Protein AF-A0A3M1LJX3-F1 (afdb_monomer_lite)

Radius of gyration: 15.42 Å; chains: 1; bounding box: 32×39×36 Å

pLDDT: mean 94.3, std 4.15, range [72.31, 98.25]

Sequence (138 aa):
LLEYMAIAAGFRGRGIGSALLRHILDTLRLTEHISGLILEVEPKEQGTQEEKALRKRRIQFYRKNGAHLVECAPRYRMPNLAGYGDVEMRLMWLPLREKDITLSGRKLRDCIIKIYRYCYSRSSDDPLLQTVLKDLAC

Structure (mmCIF, N/CA/C/O backbone):
data_AF-A0A3M1LJX3-F1
#
_entry.id   AF-A0A3M1LJX3-F1
#
loop_
_atom_site.group_PDB
_atom_site.id
_atom_site.type_symbol
_atom_site.label_atom_id
_atom_site.label_alt_id
_atom_site.label_comp_id
_atom_site.label_asym_id
_atom_site.label_entity_id
_atom_site.label_seq_id
_atom_site.pdbx_PDB_ins_code
_atom_site.Cartn_x
_atom_site.Cartn_y
_atom_site.Cartn_z
_atom_site.occupancy
_atom_site.B_iso_or_equiv
_atom_site.auth_seq_id
_atom_site.auth_comp_id
_atom_site.auth_asym_id
_atom_site.auth_atom_id
_atom_site.pdbx_PDB_model_num
ATOM 1 N N . LEU A 1 1 ? -6.372 -4.408 -4.668 1.00 93.19 1 LEU A N 1
ATOM 2 C CA . LEU A 1 1 ? -5.972 -3.078 -4.162 1.00 93.19 1 LEU A CA 1
ATOM 3 C C . LEU A 1 1 ? -7.223 -2.416 -3.604 1.00 93.19 1 LEU A C 1
ATOM 5 O O . LEU A 1 1 ? -8.268 -2.573 -4.222 1.00 93.19 1 LEU A O 1
ATOM 9 N N . LEU A 1 2 ? -7.155 -1.750 -2.450 1.00 94.62 2 LEU A N 1
ATOM 10 C CA . LEU A 1 2 ? -8.198 -0.794 -2.061 1.00 94.62 2 LEU A CA 1
ATOM 11 C C . LEU A 1 2 ? -7.759 0.580 -2.577 1.00 94.62 2 LEU A C 1
ATOM 13 O O . LEU A 1 2 ? -6.876 1.192 -1.983 1.00 94.62 2 LEU A O 1
ATOM 17 N N . GLU A 1 3 ? -8.331 1.013 -3.702 1.00 89.31 3 GLU A N 1
ATOM 18 C CA . GLU A 1 3 ? -7.886 2.217 -4.423 1.00 89.31 3 GLU A CA 1
ATOM 19 C C . GLU A 1 3 ? -8.220 3.507 -3.675 1.00 89.31 3 GLU A C 1
ATOM 21 O O . GLU A 1 3 ? -7.360 4.362 -3.476 1.00 89.31 3 GLU A O 1
ATOM 26 N N . TYR A 1 4 ? -9.469 3.647 -3.224 1.00 89.81 4 TYR A N 1
ATOM 27 C CA . TYR A 1 4 ? -9.919 4.865 -2.567 1.00 89.81 4 TYR A CA 1
ATOM 28 C C . TYR A 1 4 ? -10.910 4.583 -1.441 1.00 89.81 4 TYR A C 1
ATOM 30 O O . TYR A 1 4 ? -11.835 3.784 -1.571 1.00 89.81 4 TYR A O 1
ATOM 38 N N . MET A 1 5 ? -10.728 5.287 -0.325 1.00 93.44 5 MET A N 1
ATOM 39 C CA . MET A 1 5 ? -11.675 5.327 0.783 1.00 93.44 5 MET A CA 1
ATOM 40 C C . MET A 1 5 ? -11.635 6.719 1.409 1.00 93.44 5 MET A C 1
ATOM 42 O O . MET A 1 5 ? -10.575 7.192 1.826 1.00 93.44 5 MET A O 1
ATOM 46 N N . ALA A 1 6 ? -12.794 7.366 1.523 1.00 92.12 6 ALA A N 1
ATOM 47 C CA . ALA A 1 6 ? -12.900 8.705 2.083 1.00 92.12 6 ALA A CA 1
ATOM 48 C C . ALA A 1 6 ? -14.044 8.830 3.080 1.00 92.12 6 ALA A C 1
ATOM 50 O O . ALA A 1 6 ? -15.114 8.256 2.911 1.00 92.12 6 ALA A O 1
ATOM 51 N N . ILE A 1 7 ? -13.803 9.651 4.103 1.00 93.81 7 ILE A N 1
ATOM 52 C CA . ILE A 1 7 ? -14.817 10.116 5.046 1.00 93.81 7 ILE A CA 1
ATOM 53 C C . ILE A 1 7 ? -14.996 11.618 4.837 1.00 93.81 7 ILE A C 1
ATOM 55 O O . ILE A 1 7 ? -14.013 12.379 4.858 1.00 93.81 7 ILE A O 1
ATOM 59 N N . ALA A 1 8 ? -16.249 12.036 4.656 1.00 94.44 8 ALA A N 1
ATOM 60 C CA . ALA A 1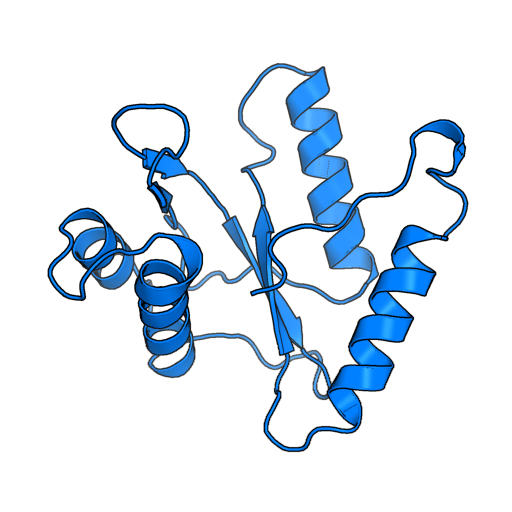 8 ? -16.630 13.438 4.549 1.00 94.44 8 ALA A CA 1
ATOM 61 C C . ALA A 1 8 ? -16.077 14.247 5.736 1.00 94.44 8 ALA A C 1
ATOM 63 O O . ALA A 1 8 ? -16.054 13.766 6.870 1.00 94.44 8 ALA A O 1
ATOM 64 N N . ALA A 1 9 ? -15.599 15.468 5.477 1.00 91.44 9 ALA A N 1
ATOM 65 C CA . ALA A 1 9 ? -14.796 16.237 6.432 1.00 91.44 9 ALA A CA 1
ATOM 66 C C . ALA A 1 9 ? -15.466 16.403 7.810 1.00 91.44 9 ALA A C 1
ATOM 68 O O . ALA A 1 9 ? -14.817 16.142 8.822 1.00 91.44 9 ALA A O 1
ATOM 69 N N . GLY A 1 10 ? -16.767 16.716 7.847 1.00 95.19 10 GLY A N 1
ATOM 70 C CA . GLY A 1 10 ? -17.539 16.879 9.089 1.00 95.19 10 GLY A CA 1
ATOM 71 C C . GLY A 1 10 ? -17.719 15.603 9.929 1.00 95.19 10 GLY A C 1
ATOM 72 O O . GLY A 1 10 ? -18.093 15.677 11.099 1.00 95.19 10 GLY A O 1
ATOM 73 N N . PHE A 1 11 ? -17.412 14.434 9.361 1.00 93.88 11 PHE A N 1
ATOM 74 C CA . PHE A 1 11 ? -17.560 13.120 9.996 1.00 93.88 11 PHE A CA 1
ATOM 75 C C . PHE A 1 11 ? -16.218 12.472 10.375 1.00 93.88 11 PHE A C 1
ATOM 77 O O . PHE A 1 11 ? -16.176 11.371 10.932 1.00 93.88 11 PHE A O 1
ATOM 84 N N . ARG A 1 12 ? -15.090 13.135 10.096 1.00 92.00 12 ARG A N 1
ATOM 85 C CA . ARG A 1 12 ? -13.755 12.631 10.455 1.00 92.00 12 ARG A CA 1
ATOM 86 C C . ARG A 1 12 ? -13.558 12.638 11.975 1.00 92.00 12 ARG A C 1
ATOM 88 O O . ARG A 1 12 ? -14.221 13.364 12.703 1.00 92.00 12 ARG A O 1
ATOM 95 N N . GLY A 1 13 ? -12.652 11.791 12.463 1.00 89.75 13 GLY A N 1
ATOM 96 C CA . GLY A 1 13 ? -12.329 11.697 13.896 1.00 89.75 13 GLY A CA 1
ATOM 97 C C . GLY A 1 13 ? -13.347 10.936 14.757 1.00 89.75 13 GLY A C 1
ATOM 98 O O . GLY A 1 13 ? -13.059 10.666 15.913 1.00 89.75 13 GLY A O 1
ATOM 99 N N . ARG A 1 14 ? -14.486 10.504 14.198 1.00 94.19 14 ARG A N 1
ATOM 100 C CA . ARG A 1 14 ? -15.575 9.824 14.933 1.00 94.19 14 ARG A CA 1
ATOM 101 C C . ARG A 1 14 ? -15.528 8.291 14.880 1.00 94.19 14 ARG A C 1
ATOM 103 O O . ARG A 1 14 ? -16.535 7.627 15.072 1.00 94.19 14 ARG A O 1
ATOM 110 N N . GLY A 1 15 ? -14.394 7.707 14.494 1.00 94.81 15 GLY A N 1
ATOM 111 C CA . GLY A 1 15 ? -14.256 6.251 14.322 1.00 94.81 15 GLY A CA 1
ATOM 112 C C . GLY A 1 15 ? -14.901 5.659 13.056 1.00 94.81 15 GLY A C 1
ATOM 113 O O . GLY A 1 15 ? -14.603 4.515 12.724 1.00 94.81 15 GLY A O 1
ATOM 114 N N . ILE A 1 16 ? -15.677 6.437 12.289 1.00 96.50 16 ILE A N 1
ATOM 115 C CA . ILE A 1 16 ? -16.417 5.977 11.095 1.00 96.50 16 ILE A CA 1
ATOM 116 C C . ILE A 1 16 ? -15.509 5.291 10.067 1.00 96.50 16 ILE A C 1
ATOM 118 O O . ILE A 1 16 ? -15.829 4.206 9.601 1.00 96.50 16 ILE A O 1
ATOM 122 N N . GLY A 1 17 ? -14.339 5.861 9.759 1.00 96.31 17 GLY A N 1
ATOM 123 C CA . GLY A 1 17 ? -13.402 5.235 8.815 1.00 96.31 17 GLY A CA 1
ATOM 124 C C . GLY A 1 17 ? -12.899 3.865 9.276 1.00 96.31 17 GLY A C 1
ATOM 125 O O . GLY A 1 17 ? -12.739 2.964 8.463 1.00 96.31 17 GLY A O 1
ATOM 126 N N . SER A 1 18 ? -12.684 3.684 10.583 1.00 96.75 18 SER A N 1
ATOM 127 C CA . SER A 1 18 ? -12.291 2.383 11.138 1.00 96.75 18 SER A CA 1
ATOM 128 C C . SER A 1 18 ? -13.455 1.394 11.123 1.00 96.75 18 SER A C 1
ATOM 130 O O . SER A 1 18 ? -13.232 0.221 10.846 1.00 96.75 18 SER A O 1
ATOM 132 N N . ALA A 1 19 ? -14.683 1.851 11.385 1.00 97.31 19 ALA A N 1
ATOM 133 C CA . ALA A 1 19 ? -15.876 1.015 11.275 1.00 97.31 19 ALA A CA 1
ATOM 134 C C . ALA A 1 19 ? -16.112 0.557 9.826 1.00 97.31 19 ALA A C 1
ATOM 136 O O . ALA A 1 19 ? -16.314 -0.631 9.594 1.00 97.31 19 ALA A O 1
ATOM 137 N N . LEU A 1 20 ? -15.990 1.468 8.855 1.00 97.38 20 LEU A N 1
ATOM 138 C CA . LEU A 1 20 ? -16.106 1.158 7.430 1.00 97.38 20 LEU A CA 1
ATOM 139 C C . LEU A 1 20 ? -15.033 0.161 6.979 1.00 97.38 20 LEU A C 1
ATOM 141 O O . LEU A 1 20 ? -15.358 -0.854 6.373 1.00 97.38 20 LEU A O 1
ATOM 145 N N . LEU A 1 21 ? -13.762 0.412 7.314 1.00 97.12 21 LEU A N 1
ATOM 146 C CA . LEU A 1 21 ? -12.680 -0.507 6.963 1.00 97.12 21 LEU A CA 1
ATOM 147 C C . LEU A 1 21 ? -12.897 -1.886 7.593 1.00 97.12 21 LEU A C 1
ATOM 149 O O . LEU A 1 21 ? -12.718 -2.891 6.918 1.00 97.12 21 LEU A O 1
ATOM 153 N N . ARG A 1 22 ? -13.329 -1.950 8.859 1.00 95.75 22 ARG A N 1
ATOM 154 C CA . ARG A 1 22 ? -13.643 -3.222 9.521 1.00 95.75 22 ARG A CA 1
ATOM 155 C C . ARG A 1 22 ? -14.754 -3.974 8.798 1.00 95.75 22 ARG A C 1
ATOM 157 O O . ARG A 1 22 ? -14.575 -5.151 8.526 1.00 95.75 22 ARG A O 1
ATOM 164 N N . HIS A 1 23 ? -15.832 -3.288 8.426 1.00 96.62 23 HIS A N 1
ATOM 165 C CA . HIS A 1 23 ? -16.921 -3.894 7.667 1.00 96.62 23 HIS A CA 1
ATOM 166 C C . HIS A 1 23 ? -16.437 -4.470 6.327 1.00 96.62 23 HIS A C 1
ATOM 168 O O . HIS A 1 23 ? -16.786 -5.594 5.983 1.00 96.62 23 HIS A O 1
ATOM 174 N N . ILE A 1 24 ? -15.563 -3.754 5.607 1.00 95.88 24 ILE A N 1
ATOM 175 C CA . ILE A 1 24 ? -14.927 -4.273 4.385 1.00 95.88 24 ILE A CA 1
ATOM 176 C C . ILE A 1 24 ? -14.138 -5.555 4.688 1.00 95.88 24 ILE A C 1
ATOM 178 O O . ILE A 1 24 ? -14.292 -6.548 3.983 1.00 95.88 24 ILE A O 1
ATOM 182 N N . LEU A 1 25 ? -13.307 -5.558 5.735 1.00 94.50 25 LEU A N 1
ATOM 183 C CA . LEU A 1 25 ? -12.521 -6.740 6.107 1.00 94.50 25 LEU A CA 1
ATOM 184 C C . LEU A 1 25 ? -13.413 -7.925 6.499 1.00 94.50 25 LEU A C 1
ATOM 186 O O . LEU A 1 25 ? -13.121 -9.049 6.104 1.00 94.50 25 LEU A O 1
ATOM 190 N N . ASP A 1 26 ? -14.488 -7.687 7.248 1.00 94.19 26 ASP A N 1
ATOM 191 C CA . ASP A 1 26 ? -15.430 -8.729 7.666 1.00 94.19 26 ASP A CA 1
ATOM 192 C C . ASP A 1 26 ? -16.118 -9.370 6.458 1.00 94.19 26 ASP A C 1
ATOM 194 O O . ASP A 1 26 ? -16.164 -10.594 6.363 1.00 94.19 26 ASP A O 1
ATOM 198 N N . THR A 1 27 ? -16.531 -8.568 5.476 1.00 94.56 27 THR A N 1
ATOM 199 C CA . THR A 1 27 ? -17.080 -9.074 4.212 1.00 94.56 27 THR A CA 1
ATOM 200 C C . THR A 1 27 ? -16.052 -9.896 3.433 1.00 94.56 27 THR A C 1
ATOM 202 O O . THR A 1 27 ? -16.366 -10.976 2.942 1.00 94.56 27 THR A O 1
ATOM 205 N N . LEU A 1 28 ? -14.800 -9.436 3.346 1.00 94.19 28 LEU A N 1
ATOM 206 C CA . LEU A 1 28 ? -13.753 -10.151 2.604 1.00 94.19 28 LEU A CA 1
ATOM 207 C C . LEU A 1 28 ? -13.310 -11.453 3.283 1.00 94.19 28 LEU A C 1
ATOM 209 O O . LEU A 1 28 ? -12.839 -12.360 2.600 1.00 94.19 28 LEU A O 1
ATOM 213 N N . ARG A 1 29 ? -13.455 -11.570 4.610 1.00 92.12 29 ARG A N 1
ATOM 214 C CA . ARG A 1 29 ? -13.133 -12.800 5.358 1.00 92.12 29 ARG A CA 1
ATOM 215 C C . ARG A 1 29 ? -14.010 -13.982 4.968 1.00 92.12 29 ARG A C 1
ATOM 217 O O . ARG A 1 29 ? -13.538 -15.114 5.080 1.00 92.12 29 ARG A O 1
ATOM 224 N N . LEU A 1 30 ? -15.230 -13.712 4.498 1.00 91.56 30 LEU A N 1
ATOM 225 C CA . LEU A 1 30 ? -16.167 -14.720 3.998 1.00 91.56 30 LEU A CA 1
ATOM 226 C C . LEU A 1 30 ? -15.703 -15.347 2.673 1.00 91.56 30 LEU A C 1
ATOM 228 O O . LEU A 1 30 ? -16.216 -16.388 2.276 1.00 91.56 30 LEU A O 1
ATOM 232 N N . THR A 1 31 ? -14.708 -14.753 2.009 1.00 90.94 31 THR A N 1
ATOM 233 C CA . THR A 1 31 ? -14.128 -15.273 0.770 1.00 90.94 31 THR A CA 1
ATOM 234 C C . THR A 1 31 ? -12.825 -16.018 1.068 1.00 90.94 31 THR A C 1
ATOM 236 O O . THR A 1 31 ? -11.846 -15.440 1.549 1.00 90.94 31 THR A O 1
ATOM 239 N N . GLU A 1 32 ? -12.763 -17.315 0.756 1.00 83.44 32 GLU A N 1
ATOM 240 C CA . GLU A 1 32 ? -11.612 -18.158 1.121 1.00 83.44 32 GLU A CA 1
ATOM 241 C C . GLU A 1 32 ? -10.292 -17.699 0.480 1.00 83.44 32 GLU A C 1
ATOM 243 O O . GLU A 1 32 ? -9.253 -17.664 1.146 1.00 83.44 32 GLU A O 1
ATOM 248 N N . HIS A 1 33 ? -10.339 -17.249 -0.776 1.00 86.19 33 HIS A N 1
ATOM 249 C CA . HIS A 1 33 ? -9.151 -16.945 -1.581 1.00 86.19 33 HIS A CA 1
ATOM 250 C C . HIS A 1 33 ? -8.556 -15.543 -1.376 1.00 86.19 33 HIS A C 1
ATOM 252 O O . HIS A 1 33 ? -7.557 -15.200 -2.014 1.00 86.19 33 HIS A O 1
ATOM 258 N N . ILE A 1 34 ? -9.127 -14.714 -0.497 1.00 90.81 34 ILE A N 1
ATOM 259 C CA . ILE A 1 34 ? -8.602 -13.371 -0.223 1.00 90.81 34 ILE A CA 1
ATOM 260 C C . ILE A 1 34 ? -7.740 -13.428 1.037 1.00 90.81 34 ILE A C 1
ATOM 262 O O . ILE A 1 34 ? -8.204 -13.788 2.114 1.00 90.81 34 ILE A O 1
ATOM 266 N N . SER A 1 35 ? -6.460 -13.067 0.914 1.00 91.50 35 SER A N 1
ATOM 267 C CA . SER A 1 35 ? -5.533 -13.074 2.060 1.00 91.50 35 SER A CA 1
ATOM 268 C C . SER A 1 35 ? -5.420 -11.727 2.779 1.00 91.50 35 SER A C 1
ATOM 270 O O . SER A 1 35 ? -4.946 -11.679 3.911 1.00 91.50 35 SER A O 1
ATOM 272 N N . GLY A 1 36 ? -5.795 -10.626 2.126 1.00 94.50 36 GLY A N 1
ATOM 273 C CA . GLY A 1 36 ? -5.544 -9.277 2.627 1.00 94.50 36 GLY A CA 1
ATOM 274 C C . GLY A 1 36 ? -5.783 -8.190 1.590 1.00 94.50 36 GLY A C 1
ATOM 275 O O . GLY A 1 36 ? -6.123 -8.466 0.436 1.00 94.50 36 GLY A O 1
ATOM 276 N N . LEU A 1 37 ? -5.578 -6.951 2.024 1.00 96.00 37 LEU A N 1
ATOM 277 C CA . LEU A 1 37 ? -5.655 -5.749 1.206 1.00 96.00 37 LEU A CA 1
ATOM 278 C C . LEU A 1 37 ? -4.272 -5.123 1.040 1.00 96.00 37 LEU A C 1
ATOM 280 O O . LEU A 1 37 ? -3.531 -4.955 2.006 1.00 96.00 37 LEU A O 1
ATOM 284 N N . ILE A 1 38 ? -3.966 -4.723 -0.191 1.00 97.38 38 ILE A N 1
ATOM 285 C CA . ILE A 1 38 ? -2.857 -3.815 -0.497 1.00 97.38 38 ILE A CA 1
ATOM 286 C C . ILE A 1 38 ? -3.408 -2.398 -0.524 1.00 97.38 38 ILE A C 1
ATOM 288 O O . ILE A 1 38 ? -4.532 -2.188 -0.992 1.00 97.38 38 ILE A O 1
ATOM 292 N N . LEU A 1 39 ? -2.609 -1.460 -0.027 1.00 97.50 39 LEU A N 1
ATOM 293 C CA . LEU A 1 39 ? -2.901 -0.038 0.047 1.00 97.50 39 LEU A CA 1
ATOM 294 C C . LEU A 1 39 ? -1.711 0.741 -0.512 1.00 97.50 39 LEU A C 1
ATOM 296 O O . LEU A 1 39 ? -0.569 0.454 -0.155 1.00 97.50 39 LEU A O 1
ATOM 300 N N . GLU A 1 40 ? -1.992 1.758 -1.314 1.00 97.00 40 GLU A N 1
ATOM 301 C CA . GLU A 1 40 ? -1.001 2.730 -1.771 1.00 97.00 40 GLU A CA 1
ATOM 302 C C . GLU A 1 40 ? -1.130 4.006 -0.944 1.00 97.00 40 GLU A C 1
ATOM 304 O O . GLU A 1 40 ? -2.209 4.590 -0.811 1.00 97.00 40 GLU A O 1
ATOM 309 N N . VAL A 1 41 ? -0.026 4.436 -0.338 1.00 95.81 41 VAL A N 1
ATOM 310 C CA . VAL A 1 41 ? 0.021 5.661 0.464 1.00 95.81 41 VAL A CA 1
ATOM 311 C C . VAL A 1 41 ? 1.226 6.501 0.081 1.00 95.81 41 VAL A C 1
ATOM 313 O O . VAL A 1 41 ? 2.306 5.981 -0.170 1.00 95.81 41 VAL A O 1
ATOM 316 N N . GLU A 1 42 ? 1.051 7.815 0.058 1.00 95.00 42 GLU A N 1
ATOM 317 C CA . GLU A 1 42 ? 2.151 8.733 -0.232 1.00 95.00 42 GLU A CA 1
ATOM 318 C C . GLU A 1 42 ? 3.181 8.723 0.921 1.00 95.00 42 GLU A C 1
ATOM 320 O O . GLU A 1 42 ? 2.781 8.638 2.094 1.00 95.00 42 GLU A O 1
ATOM 325 N N . PRO A 1 43 ? 4.491 8.852 0.631 1.00 93.81 43 PRO A N 1
ATOM 326 C CA . PRO A 1 43 ? 5.527 8.989 1.652 1.00 93.81 43 PRO A CA 1
ATOM 327 C C . PRO A 1 43 ? 5.256 10.191 2.567 1.00 93.81 43 PRO A C 1
ATOM 329 O O . PRO A 1 43 ? 5.023 11.311 2.108 1.00 93.81 43 PRO A O 1
ATOM 332 N N . LYS A 1 44 ? 5.301 9.987 3.889 1.00 90.44 44 LYS A N 1
ATOM 333 C CA . LYS A 1 44 ? 4.993 11.042 4.880 1.00 90.44 44 LYS A CA 1
ATOM 334 C C . LYS A 1 44 ? 6.090 12.108 4.990 1.00 90.44 44 LYS A C 1
ATOM 336 O O . LYS A 1 44 ? 5.884 13.111 5.663 1.00 90.44 44 LYS A O 1
ATOM 341 N N . GLU A 1 45 ? 7.249 11.870 4.388 1.00 89.75 45 GLU A N 1
ATOM 342 C CA . GLU A 1 45 ? 8.445 12.711 4.436 1.00 89.75 45 GLU A CA 1
ATOM 343 C C . GLU A 1 45 ? 8.456 13.809 3.358 1.00 89.75 45 GLU A C 1
ATOM 345 O O . GLU A 1 45 ? 9.281 14.722 3.423 1.00 89.75 45 GLU A O 1
ATOM 350 N N . GLN A 1 46 ? 7.535 13.761 2.392 1.00 87.56 46 GLN A N 1
ATOM 351 C CA . GLN A 1 46 ? 7.479 14.666 1.237 1.00 87.56 46 GLN A CA 1
ATOM 352 C C . GLN A 1 46 ? 6.323 15.671 1.353 1.00 87.56 46 GLN A C 1
ATOM 354 O O . GLN A 1 46 ? 5.328 15.391 2.025 1.00 87.56 46 GLN A O 1
ATOM 359 N N . GLY A 1 47 ? 6.428 16.813 0.662 1.00 92.06 47 GLY A N 1
ATOM 360 C CA . GLY A 1 47 ? 5.374 17.838 0.575 1.00 92.06 47 GLY A CA 1
ATOM 361 C C . GLY A 1 47 ? 5.490 18.998 1.572 1.00 92.06 47 GLY A C 1
ATOM 362 O O . GLY A 1 47 ? 6.504 19.147 2.262 1.00 92.06 47 GLY A O 1
ATOM 363 N N . THR A 1 48 ? 4.444 19.822 1.656 1.00 95.25 48 THR A N 1
ATOM 364 C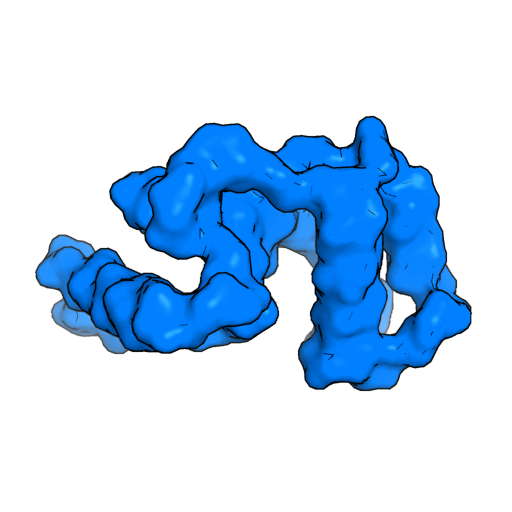 CA . THR A 1 48 ? 4.300 20.876 2.678 1.00 95.25 48 THR A CA 1
ATOM 365 C C . THR A 1 48 ? 4.089 20.274 4.072 1.00 95.25 48 THR A C 1
ATOM 367 O O . THR A 1 48 ? 3.879 19.069 4.230 1.00 95.25 48 THR A O 1
ATOM 370 N N . GLN A 1 49 ? 4.133 21.093 5.126 1.00 94.31 49 GLN A N 1
ATOM 371 C CA . GLN A 1 49 ? 3.899 20.603 6.492 1.00 94.31 49 GLN A CA 1
ATOM 372 C C . GLN A 1 49 ? 2.484 20.028 6.666 1.00 94.31 49 GLN A C 1
ATOM 374 O O . GLN A 1 49 ? 2.297 18.997 7.318 1.00 94.31 49 GLN A O 1
ATOM 379 N N . GLU A 1 50 ? 1.493 20.641 6.026 1.00 93.75 50 GLU A N 1
ATOM 380 C CA . GLU A 1 50 ? 0.099 20.206 6.029 1.00 93.75 50 GLU A CA 1
ATOM 381 C C . GLU A 1 50 ? -0.061 18.859 5.313 1.00 93.75 50 GLU A C 1
ATOM 383 O O . GLU A 1 50 ? -0.726 17.953 5.831 1.00 93.75 50 GLU A O 1
ATOM 388 N N . GLU A 1 51 ? 0.589 18.696 4.156 1.00 94.44 51 GLU A N 1
ATOM 389 C CA . GLU A 1 51 ? 0.604 17.444 3.395 1.00 94.44 51 GLU A CA 1
ATOM 390 C C . GLU A 1 51 ? 1.273 16.325 4.192 1.00 94.44 51 GLU A C 1
ATOM 392 O O . GLU A 1 51 ? 0.688 15.253 4.362 1.00 94.44 51 GLU A O 1
ATOM 397 N N . LYS A 1 52 ? 2.450 16.585 4.773 1.00 95.00 52 LYS A N 1
ATOM 398 C CA . LYS A 1 52 ? 3.152 15.639 5.653 1.00 95.00 52 LYS A CA 1
ATOM 399 C C . LYS A 1 52 ? 2.269 15.205 6.820 1.00 95.00 52 LYS A C 1
ATOM 401 O O . LYS A 1 52 ? 2.147 14.009 7.102 1.00 95.00 52 LYS A O 1
ATOM 406 N N . ALA A 1 53 ? 1.589 16.149 7.475 1.00 94.06 53 ALA A N 1
ATOM 407 C CA . ALA A 1 53 ? 0.665 15.856 8.567 1.00 94.06 53 ALA A CA 1
ATOM 408 C C . ALA A 1 53 ? -0.543 15.019 8.104 1.00 94.06 53 ALA A C 1
ATOM 410 O O . ALA A 1 53 ? -0.996 14.120 8.821 1.00 94.06 53 ALA A O 1
ATOM 411 N N . LEU A 1 54 ? -1.084 15.277 6.911 1.00 92.06 54 LEU A N 1
ATOM 412 C CA . LEU A 1 54 ? -2.168 14.482 6.331 1.00 92.06 54 LEU A CA 1
ATOM 413 C C . LEU A 1 54 ? -1.712 13.058 5.973 1.00 92.06 54 LEU A C 1
ATOM 415 O O . LEU A 1 54 ? -2.375 12.090 6.354 1.00 92.06 54 LEU A O 1
ATOM 419 N N . ARG A 1 55 ? -0.564 12.915 5.306 1.00 94.81 55 ARG A N 1
ATOM 420 C CA . ARG A 1 55 ? 0.034 11.626 4.918 1.00 94.81 55 ARG A CA 1
ATOM 421 C C . ARG A 1 55 ? 0.383 10.784 6.144 1.00 94.81 55 ARG A C 1
ATOM 423 O O . ARG A 1 55 ? -0.005 9.618 6.223 1.00 94.81 55 ARG A O 1
ATOM 430 N N . LYS A 1 56 ? 0.978 11.394 7.179 1.00 95.56 56 LYS A N 1
ATOM 431 C CA . LYS A 1 56 ? 1.234 10.744 8.478 1.00 95.56 56 LYS A CA 1
ATOM 432 C C . LYS A 1 56 ? -0.055 10.225 9.119 1.00 95.56 56 LYS A C 1
ATOM 434 O O . LYS A 1 56 ? -0.087 9.078 9.565 1.00 95.56 56 LYS A O 1
ATOM 439 N N . ARG A 1 57 ? -1.130 11.027 9.126 1.00 92.88 57 ARG A N 1
ATOM 440 C CA . ARG A 1 57 ? -2.448 10.599 9.631 1.00 92.88 57 ARG A CA 1
ATOM 441 C C . ARG A 1 57 ? -3.009 9.417 8.838 1.00 92.88 57 ARG A C 1
ATOM 443 O O . ARG A 1 57 ? -3.565 8.509 9.452 1.00 92.88 57 ARG A O 1
ATOM 450 N N . ARG A 1 58 ? -2.838 9.388 7.511 1.00 92.94 58 ARG A N 1
ATOM 451 C CA . ARG A 1 58 ? -3.278 8.269 6.659 1.00 92.94 58 ARG A CA 1
ATOM 452 C C . ARG A 1 58 ? -2.531 6.974 6.984 1.00 92.94 58 ARG A C 1
ATOM 454 O O . ARG A 1 58 ? -3.164 5.949 7.219 1.00 92.94 58 ARG A O 1
ATOM 461 N N . ILE A 1 59 ? -1.204 7.030 7.087 1.00 95.62 59 ILE A N 1
ATOM 462 C CA . ILE A 1 59 ? -0.387 5.864 7.459 1.00 95.62 59 ILE A CA 1
ATOM 463 C C . ILE A 1 59 ? -0.763 5.371 8.861 1.00 95.62 59 ILE A C 1
ATOM 465 O O . ILE A 1 59 ? -0.974 4.176 9.065 1.00 95.62 59 ILE A O 1
ATOM 469 N N . GLN A 1 60 ? -0.899 6.278 9.833 1.00 95.94 60 GLN A N 1
ATOM 470 C CA . GLN A 1 60 ? -1.293 5.911 11.196 1.00 95.94 60 GLN A CA 1
ATOM 471 C C . GLN A 1 60 ? -2.700 5.305 11.241 1.00 95.94 60 GLN A C 1
ATOM 473 O O . GLN A 1 60 ? -2.932 4.365 12.000 1.00 95.94 60 GLN A O 1
ATOM 478 N N . PHE A 1 61 ? -3.627 5.805 10.417 1.00 95.81 61 PHE A N 1
ATOM 479 C CA . PHE A 1 61 ? -4.959 5.233 10.278 1.00 95.81 61 PHE A CA 1
ATOM 480 C C . PHE A 1 61 ? -4.909 3.776 9.804 1.00 95.81 61 PHE A C 1
ATOM 482 O O . PHE A 1 61 ? -5.607 2.943 10.372 1.00 95.81 61 PHE A O 1
ATOM 489 N N . TYR A 1 62 ? -4.089 3.430 8.815 1.00 96.75 62 TYR A N 1
ATOM 490 C CA . TYR A 1 62 ? -3.991 2.035 8.383 1.00 96.75 62 TYR A CA 1
ATOM 491 C C . TYR A 1 62 ? -3.241 1.169 9.401 1.00 96.75 62 TYR A C 1
ATOM 493 O O . TYR A 1 62 ? -3.706 0.076 9.721 1.00 96.75 62 TYR A O 1
ATOM 501 N N . ARG A 1 63 ? -2.165 1.688 10.011 1.00 96.12 63 ARG A N 1
ATOM 502 C CA . ARG A 1 63 ? -1.418 0.980 11.067 1.00 96.12 63 ARG A CA 1
ATOM 503 C C . ARG A 1 63 ? -2.288 0.598 12.259 1.00 96.12 63 ARG A C 1
ATOM 505 O O . ARG A 1 63 ? -2.288 -0.558 12.664 1.00 96.12 63 ARG A O 1
ATOM 512 N N . LYS A 1 64 ? -3.094 1.527 12.788 1.00 95.19 64 LYS A N 1
ATOM 513 C CA . LYS A 1 64 ? -3.999 1.226 13.917 1.00 95.19 64 LYS A CA 1
ATOM 514 C C . LYS A 1 64 ? -5.072 0.184 13.573 1.00 95.19 64 LYS A C 1
ATOM 516 O O . LYS A 1 64 ? -5.640 -0.413 14.477 1.00 95.19 64 LYS A O 1
ATOM 521 N N . ASN A 1 65 ? -5.377 -0.003 12.286 1.00 95.00 65 ASN A N 1
ATOM 522 C CA . ASN A 1 65 ? -6.312 -1.022 11.810 1.00 95.00 65 ASN A CA 1
ATOM 523 C C . ASN A 1 65 ? -5.600 -2.331 11.409 1.00 95.00 65 ASN A C 1
ATOM 525 O O . ASN A 1 65 ? -6.249 -3.215 10.865 1.00 95.00 65 ASN A O 1
ATOM 529 N N . GLY A 1 66 ? -4.301 -2.478 11.702 1.00 95.19 66 GLY A N 1
ATOM 530 C CA . GLY A 1 66 ? -3.546 -3.721 11.518 1.00 95.19 66 GLY A CA 1
ATOM 531 C C . GLY A 1 66 ? -2.681 -3.787 10.259 1.00 95.19 66 GLY A C 1
ATOM 532 O O . GLY A 1 66 ? -2.122 -4.842 9.980 1.00 95.19 66 GLY A O 1
ATOM 533 N N . ALA A 1 67 ? -2.562 -2.698 9.493 1.00 96.31 67 ALA A N 1
ATOM 534 C CA . ALA A 1 67 ? -1.719 -2.691 8.303 1.00 96.31 67 ALA A CA 1
ATOM 535 C C . ALA A 1 67 ? -0.244 -2.442 8.653 1.00 96.31 67 ALA A C 1
ATOM 537 O O . ALA A 1 67 ? 0.068 -1.620 9.518 1.00 96.31 67 ALA A O 1
ATOM 538 N N . HIS A 1 68 ? 0.670 -3.061 7.918 1.00 95.81 68 HIS A N 1
ATOM 539 C CA . HIS A 1 68 ? 2.110 -2.823 8.024 1.00 95.81 68 HIS A CA 1
ATOM 540 C C . HIS A 1 68 ? 2.702 -2.407 6.675 1.00 95.81 68 HIS A C 1
ATOM 542 O O . HIS A 1 68 ? 2.070 -2.570 5.634 1.00 95.81 68 HIS A O 1
ATOM 548 N N . LEU A 1 69 ? 3.890 -1.796 6.693 1.00 96.12 69 LEU A N 1
ATOM 549 C CA . LEU A 1 69 ? 4.596 -1.443 5.460 1.00 96.12 69 LEU A CA 1
ATOM 550 C C . LEU A 1 69 ? 5.111 -2.709 4.775 1.00 96.12 69 LEU A C 1
ATOM 552 O O . LEU A 1 69 ? 5.548 -3.649 5.435 1.00 96.12 69 LEU A O 1
ATOM 556 N N . VAL A 1 70 ? 5.071 -2.716 3.448 1.00 97.19 70 VAL A N 1
ATOM 557 C CA . VAL A 1 70 ? 5.680 -3.770 2.638 1.00 97.19 70 VAL A CA 1
ATOM 558 C C . VAL A 1 70 ? 7.150 -3.417 2.422 1.00 97.19 70 VAL A C 1
ATOM 560 O O . VAL A 1 70 ? 7.508 -2.772 1.439 1.00 97.19 70 VAL A O 1
ATOM 563 N N . GLU A 1 71 ? 8.006 -3.827 3.358 1.00 94.94 71 GLU A N 1
ATOM 564 C CA . GLU A 1 71 ? 9.443 -3.492 3.346 1.00 94.94 71 GLU A CA 1
ATOM 565 C C . GLU A 1 71 ? 10.177 -4.042 2.108 1.00 94.94 71 GLU A C 1
ATOM 567 O O . GLU A 1 71 ? 11.153 -3.456 1.653 1.00 94.94 71 GLU A O 1
ATOM 572 N N . CYS A 1 72 ? 9.661 -5.119 1.503 1.00 95.50 72 CYS A N 1
ATOM 573 C CA . CYS A 1 72 ? 10.175 -5.680 0.250 1.00 95.50 72 CYS A CA 1
ATOM 574 C C . CYS A 1 72 ? 10.041 -4.753 -0.970 1.00 95.50 72 CYS A C 1
ATOM 576 O O . CYS A 1 72 ? 10.692 -5.005 -1.979 1.00 95.50 72 CYS A O 1
ATOM 578 N N . ALA A 1 73 ? 9.208 -3.709 -0.915 1.00 97.19 73 ALA A N 1
ATOM 579 C CA . ALA A 1 73 ? 9.029 -2.747 -2.005 1.00 97.19 73 ALA A CA 1
ATOM 580 C C . ALA A 1 73 ? 9.425 -1.326 -1.551 1.00 97.19 73 ALA A C 1
ATOM 582 O O . ALA A 1 73 ? 8.583 -0.420 -1.522 1.00 97.19 73 ALA A O 1
ATOM 583 N N . PRO A 1 74 ? 10.699 -1.094 -1.176 1.00 95.00 74 PRO A N 1
ATOM 584 C CA . PRO A 1 74 ? 11.124 0.146 -0.524 1.00 95.00 74 PRO A CA 1
ATOM 585 C C . PRO A 1 74 ? 11.105 1.363 -1.458 1.00 95.00 74 PRO A C 1
ATOM 587 O O . PRO A 1 74 ? 11.123 2.496 -0.976 1.00 95.00 74 PRO A O 1
ATOM 590 N N . ARG A 1 75 ? 11.086 1.129 -2.776 1.00 95.88 75 ARG A N 1
ATOM 591 C CA . ARG A 1 75 ? 11.109 2.139 -3.842 1.00 95.88 75 ARG A CA 1
ATOM 592 C C . ARG A 1 75 ? 9.906 2.008 -4.774 1.00 95.88 75 ARG A C 1
ATOM 594 O O . ARG A 1 75 ? 10.026 2.242 -5.970 1.00 95.88 75 ARG A O 1
ATOM 601 N N . TYR A 1 76 ? 8.758 1.584 -4.247 1.00 97.94 76 TYR A N 1
ATOM 602 C CA . TYR A 1 76 ? 7.545 1.486 -5.052 1.00 97.94 76 TYR A CA 1
ATOM 603 C C . TYR A 1 76 ? 7.160 2.852 -5.641 1.00 97.94 76 TYR A C 1
ATOM 605 O O . TYR A 1 76 ? 7.242 3.892 -4.982 1.00 97.94 76 TYR A O 1
ATOM 613 N N . ARG A 1 77 ? 6.742 2.853 -6.904 1.00 97.50 77 ARG A N 1
ATOM 614 C CA . ARG A 1 77 ? 6.293 4.044 -7.628 1.00 97.50 77 ARG A CA 1
ATOM 615 C C . ARG A 1 77 ? 5.055 3.666 -8.426 1.00 97.50 77 ARG A C 1
ATOM 617 O O . ARG A 1 77 ? 4.873 2.498 -8.747 1.00 97.50 77 ARG A O 1
ATOM 624 N N . MET A 1 78 ? 4.219 4.644 -8.736 1.00 96.44 78 MET A N 1
ATOM 625 C CA . MET A 1 78 ? 3.094 4.483 -9.656 1.00 96.44 78 MET A CA 1
ATOM 626 C C . MET A 1 78 ? 3.229 5.453 -10.829 1.00 96.44 78 MET A C 1
ATOM 628 O O . MET A 1 78 ? 3.862 6.497 -10.662 1.00 96.44 78 MET A O 1
ATOM 632 N N . PRO A 1 79 ? 2.628 5.179 -11.998 1.00 96.75 79 PRO A N 1
ATOM 633 C CA . PRO A 1 79 ? 2.534 6.169 -13.062 1.00 96.75 79 PRO A CA 1
ATOM 634 C C . PRO A 1 79 ? 1.870 7.456 -12.560 1.00 96.75 79 PRO A C 1
ATOM 636 O O . PRO A 1 79 ? 0.899 7.413 -11.802 1.00 96.75 79 PRO A O 1
ATOM 639 N N . ASN A 1 80 ? 2.362 8.611 -13.002 1.00 95.00 80 ASN A N 1
ATOM 640 C CA . ASN A 1 80 ? 1.701 9.874 -12.715 1.00 95.00 80 ASN A CA 1
ATOM 641 C C . ASN A 1 80 ? 0.402 9.956 -13.527 1.00 95.00 80 ASN A C 1
ATOM 643 O O . ASN A 1 80 ? 0.427 10.135 -14.739 1.00 95.00 80 ASN A O 1
ATOM 647 N N . LEU A 1 81 ? -0.747 9.817 -12.866 1.00 90.12 81 LEU A N 1
ATOM 648 C CA . LEU A 1 81 ? -2.048 9.843 -13.544 1.00 90.12 81 LEU A CA 1
ATOM 649 C C . LEU A 1 81 ? -2.493 11.258 -13.952 1.00 90.12 81 LEU A C 1
ATOM 651 O O . LEU A 1 81 ? -3.431 11.399 -14.730 1.00 90.12 81 LEU A O 1
ATOM 655 N N . ALA A 1 82 ? -1.832 12.301 -13.441 1.00 89.75 82 ALA A N 1
ATOM 656 C CA . ALA A 1 82 ? -2.140 13.699 -13.738 1.00 89.75 82 ALA A CA 1
ATOM 657 C C . ALA A 1 82 ? -1.188 14.326 -14.774 1.00 89.75 82 ALA A C 1
ATOM 659 O O . ALA A 1 82 ? -1.317 15.508 -15.087 1.00 89.75 82 ALA A O 1
ATOM 660 N N . GLY A 1 83 ? -0.212 13.575 -15.291 1.00 88.44 83 GLY A N 1
ATOM 661 C CA . GLY A 1 83 ? 0.779 14.118 -16.213 1.00 88.44 83 GLY A CA 1
ATOM 662 C C . GLY A 1 83 ? 1.862 13.117 -16.591 1.00 88.44 83 GLY A C 1
ATOM 663 O O . GLY A 1 83 ? 1.626 11.918 -16.674 1.00 88.44 83 GLY A O 1
ATOM 664 N N . TYR A 1 84 ? 3.067 13.622 -16.839 1.00 88.81 84 TYR A N 1
ATOM 665 C CA . TYR A 1 84 ? 4.212 12.793 -17.205 1.00 88.81 84 TYR A CA 1
ATOM 666 C C . TYR A 1 84 ? 4.984 12.304 -15.975 1.00 88.81 84 TYR A C 1
ATOM 668 O O . TYR A 1 84 ? 4.962 12.929 -14.910 1.00 88.81 84 TYR A O 1
ATOM 676 N N . GLY A 1 85 ? 5.695 11.191 -16.153 1.00 94.00 85 GLY A N 1
ATOM 677 C CA . GLY A 1 85 ? 6.550 10.588 -15.136 1.00 94.00 85 GLY A CA 1
ATOM 678 C C . GLY A 1 85 ? 5.797 9.670 -14.179 1.00 94.00 85 GLY A C 1
ATOM 679 O O . GLY A 1 85 ? 4.810 9.022 -14.537 1.00 94.00 85 GLY A O 1
ATOM 680 N N . ASP A 1 86 ? 6.292 9.606 -12.954 1.00 96.31 86 ASP A N 1
ATOM 681 C CA . ASP A 1 86 ? 5.841 8.685 -11.922 1.00 96.31 86 ASP A CA 1
ATOM 682 C C . ASP A 1 86 ? 5.862 9.363 -10.544 1.00 96.31 86 ASP A C 1
ATOM 684 O O . ASP A 1 86 ? 6.448 10.432 -10.348 1.00 96.31 86 ASP A O 1
ATOM 688 N N . VAL A 1 87 ? 5.170 8.749 -9.592 1.00 95.44 87 VAL A N 1
ATOM 689 C CA . VAL A 1 87 ? 4.995 9.259 -8.234 1.00 95.44 87 VAL A CA 1
ATOM 690 C C . VAL A 1 87 ? 5.488 8.205 -7.257 1.00 95.44 87 VAL A C 1
ATOM 692 O O . VAL A 1 87 ? 5.088 7.042 -7.335 1.00 95.44 87 VAL A O 1
ATOM 695 N N . GLU A 1 88 ? 6.357 8.604 -6.327 1.00 96.06 88 GLU A N 1
ATOM 696 C CA . GLU A 1 88 ? 6.785 7.720 -5.243 1.00 96.06 88 GLU A CA 1
ATOM 697 C C . GLU A 1 88 ? 5.606 7.415 -4.320 1.00 96.06 88 GLU A C 1
ATOM 699 O O . GLU A 1 88 ? 4.906 8.313 -3.852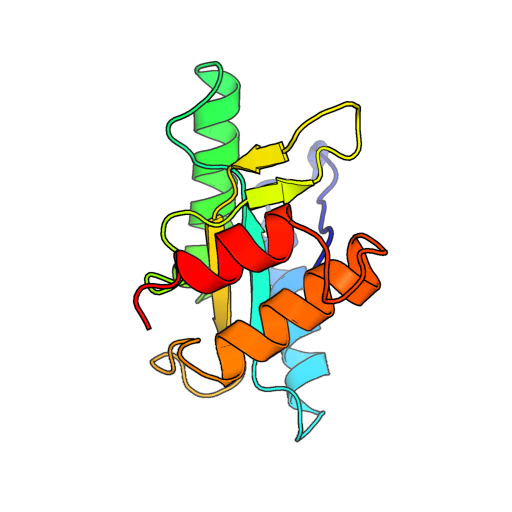 1.00 96.06 88 GLU A O 1
ATOM 704 N N . MET A 1 89 ? 5.424 6.131 -4.028 1.00 96.56 89 MET A N 1
ATOM 705 C CA . MET A 1 89 ? 4.381 5.631 -3.147 1.00 96.56 89 MET A CA 1
ATOM 706 C C . MET A 1 89 ? 4.984 4.608 -2.182 1.00 96.56 89 MET A C 1
ATOM 708 O O . MET A 1 89 ? 6.075 4.076 -2.367 1.00 96.56 89 MET A O 1
ATOM 712 N N . ARG A 1 90 ? 4.262 4.306 -1.112 1.00 96.94 90 ARG A N 1
ATOM 713 C CA . ARG A 1 90 ? 4.554 3.196 -0.208 1.00 96.94 90 ARG A CA 1
ATOM 714 C C . ARG A 1 90 ? 3.414 2.202 -0.290 1.00 96.94 90 ARG A C 1
ATOM 716 O O . ARG A 1 90 ? 2.246 2.591 -0.267 1.00 96.94 90 ARG A O 1
ATOM 723 N N . LEU A 1 91 ? 3.763 0.922 -0.336 1.00 97.94 91 LEU A N 1
ATOM 724 C CA . LEU A 1 91 ? 2.794 -0.152 -0.193 1.00 97.94 91 LEU A CA 1
ATOM 725 C C . LEU A 1 91 ? 2.605 -0.479 1.288 1.00 97.94 91 LEU A C 1
ATOM 727 O O . LEU A 1 91 ? 3.570 -0.645 2.037 1.00 97.94 91 LEU A O 1
ATOM 731 N N . MET A 1 92 ? 1.348 -0.593 1.707 1.00 97.62 92 MET A N 1
ATOM 732 C CA . MET A 1 92 ? 0.980 -1.210 2.977 1.00 97.62 92 MET A CA 1
ATOM 733 C C . MET A 1 92 ? 0.165 -2.478 2.728 1.00 97.62 92 MET A C 1
ATOM 735 O O . MET A 1 92 ? -0.647 -2.536 1.804 1.00 97.62 92 MET A O 1
ATOM 739 N N . TRP A 1 93 ? 0.367 -3.477 3.581 1.00 97.69 93 TRP A N 1
ATOM 740 C CA . TRP A 1 93 ? -0.370 -4.733 3.589 1.00 97.69 93 TRP A CA 1
ATOM 741 C C . TRP A 1 93 ? -1.233 -4.827 4.841 1.00 97.69 93 TRP A C 1
ATOM 743 O O . TRP A 1 93 ? -0.761 -4.590 5.951 1.00 97.69 93 TRP A O 1
ATOM 753 N N . LEU A 1 94 ? -2.504 -5.164 4.651 1.00 96.69 94 LEU A N 1
ATOM 754 C CA . LEU A 1 94 ? -3.479 -5.385 5.707 1.00 96.69 94 LEU A CA 1
ATOM 755 C C . LEU A 1 94 ? -3.997 -6.827 5.603 1.00 96.69 94 LEU A C 1
ATOM 757 O O . LEU A 1 94 ? -4.890 -7.091 4.790 1.00 96.69 94 LEU A O 1
ATOM 761 N N . PRO A 1 95 ? -3.432 -7.775 6.369 1.00 95.12 95 PRO A N 1
ATOM 762 C CA . PRO A 1 95 ? -3.845 -9.172 6.312 1.00 95.12 95 PRO A CA 1
ATOM 763 C C . PRO A 1 95 ? -5.260 -9.364 6.877 1.00 95.12 95 PRO A C 1
ATOM 765 O O . PRO A 1 95 ? -5.661 -8.694 7.830 1.00 95.12 95 PRO A O 1
ATOM 768 N N . LEU A 1 96 ? -6.023 -10.306 6.312 1.00 92.69 96 LEU A N 1
ATOM 769 C CA . LEU A 1 96 ? -7.387 -10.599 6.783 1.00 92.69 96 LEU A CA 1
ATOM 770 C C . LEU A 1 96 ? -7.428 -11.542 7.990 1.00 92.69 96 LEU A C 1
ATOM 772 O O . LEU A 1 96 ? -8.334 -11.412 8.821 1.00 92.69 96 LEU A O 1
ATOM 776 N N . ARG A 1 97 ? -6.482 -12.488 8.062 1.00 83.38 97 ARG A N 1
ATOM 777 C CA . ARG A 1 97 ? -6.462 -13.593 9.036 1.00 83.38 97 ARG A CA 1
ATOM 778 C C . ARG A 1 97 ? -5.244 -13.493 9.958 1.00 83.38 97 ARG A C 1
ATOM 780 O O . ARG A 1 97 ? -5.369 -13.020 11.083 1.00 83.38 97 ARG A O 1
ATOM 787 N N . GLU A 1 98 ? -4.069 -13.868 9.467 1.00 80.62 98 GLU A N 1
ATOM 788 C CA . GLU A 1 98 ? -2.831 -13.878 10.254 1.00 80.62 98 GLU A CA 1
ATOM 789 C C . GLU A 1 98 ? -2.110 -12.528 10.179 1.00 80.62 98 GLU A C 1
ATOM 791 O O . GLU A 1 98 ? -1.699 -12.089 9.105 1.00 80.62 98 GLU A O 1
ATOM 796 N N . LYS A 1 99 ? -1.962 -11.857 11.328 1.00 72.31 99 LYS A N 1
ATOM 797 C CA . LYS A 1 99 ? -1.422 -10.488 11.410 1.00 72.31 99 LYS A CA 1
ATOM 798 C C . LYS A 1 99 ? 0.063 -10.384 11.059 1.00 72.31 99 LYS A C 1
ATOM 800 O O . LYS A 1 99 ? 0.479 -9.338 10.567 1.00 72.31 99 LYS A O 1
ATOM 805 N N . ASP A 1 100 ? 0.815 -11.460 11.269 1.00 74.00 100 ASP A N 1
ATOM 806 C CA . ASP A 1 100 ? 2.270 -11.485 11.089 1.00 74.00 100 ASP A CA 1
ATOM 807 C C . ASP A 1 100 ? 2.696 -11.947 9.686 1.00 74.00 100 ASP A C 1
ATOM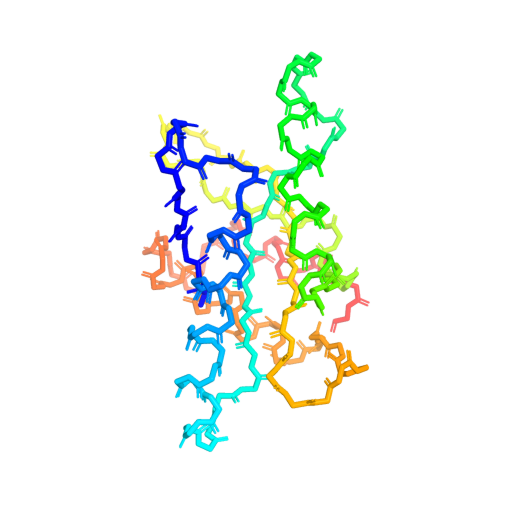 809 O O . ASP A 1 100 ? 3.881 -11.922 9.352 1.00 74.00 100 ASP A O 1
ATOM 813 N N . ILE A 1 101 ? 1.739 -12.312 8.819 1.00 83.75 101 ILE A N 1
ATOM 814 C CA . ILE A 1 101 ? 2.041 -12.600 7.415 1.00 83.75 101 ILE A CA 1
ATOM 815 C C . ILE A 1 101 ? 2.367 -11.296 6.695 1.00 83.75 101 ILE A C 1
ATOM 817 O O . ILE A 1 101 ? 1.495 -10.451 6.463 1.00 83.75 101 ILE A O 1
ATOM 821 N N . THR A 1 102 ? 3.615 -11.197 6.252 1.00 88.94 102 THR A N 1
ATOM 822 C CA . THR A 1 102 ? 4.086 -10.135 5.370 1.00 88.94 102 THR A CA 1
ATOM 823 C C . THR A 1 102 ? 3.811 -10.472 3.906 1.00 88.94 102 THR A C 1
ATOM 825 O O . THR A 1 102 ? 3.792 -11.632 3.489 1.00 88.94 102 THR A O 1
ATOM 828 N N . LEU A 1 103 ? 3.566 -9.441 3.099 1.00 94.56 103 LEU A N 1
ATOM 829 C CA . LEU A 1 103 ? 3.460 -9.591 1.652 1.00 94.56 103 LEU A CA 1
ATOM 830 C C . LEU A 1 103 ? 4.859 -9.485 1.027 1.00 94.56 103 LEU A C 1
ATOM 832 O O . LEU A 1 103 ? 5.459 -8.415 1.047 1.00 94.56 103 LEU A O 1
ATOM 836 N N . SER A 1 104 ? 5.371 -10.578 0.463 1.00 95.69 104 SER A N 1
ATOM 837 C CA . SER A 1 104 ? 6.733 -10.654 -0.088 1.00 95.69 104 SER A CA 1
ATOM 838 C C . SER A 1 104 ? 6.841 -11.621 -1.279 1.00 95.69 104 SER A C 1
ATOM 840 O O . SER A 1 104 ? 5.864 -12.277 -1.669 1.00 95.69 104 SER A O 1
ATOM 842 N N . GLY A 1 105 ? 8.031 -11.670 -1.889 1.00 95.31 105 GLY A N 1
ATOM 843 C CA . GLY A 1 105 ? 8.430 -12.596 -2.947 1.00 95.31 105 GLY A CA 1
ATOM 844 C C . GLY A 1 105 ? 7.476 -12.624 -4.141 1.00 95.31 105 GLY A C 1
ATOM 845 O O . GLY A 1 105 ? 6.939 -11.601 -4.575 1.00 95.31 105 GLY A O 1
ATOM 846 N N . ARG A 1 106 ? 7.210 -13.832 -4.658 1.00 95.88 106 ARG A N 1
ATOM 847 C CA . ARG A 1 106 ? 6.339 -14.040 -5.830 1.00 95.88 106 ARG A CA 1
ATOM 848 C C . ARG A 1 106 ? 4.946 -13.432 -5.646 1.00 95.88 106 ARG A C 1
ATOM 850 O O . ARG A 1 106 ? 4.429 -12.823 -6.574 1.00 95.88 106 ARG A O 1
ATOM 857 N N . LYS A 1 107 ? 4.357 -13.540 -4.451 1.00 95.00 107 LYS A N 1
ATOM 858 C CA . LYS A 1 107 ? 3.012 -13.010 -4.188 1.00 95.00 107 LYS A CA 1
ATOM 859 C C . LYS A 1 107 ? 2.975 -11.487 -4.315 1.00 95.00 107 LYS A C 1
ATOM 861 O O . LYS A 1 107 ? 2.060 -10.954 -4.934 1.00 95.00 107 LYS A O 1
ATOM 866 N N . LEU A 1 108 ? 3.976 -10.796 -3.765 1.00 97.44 108 LEU A N 1
ATOM 867 C CA . LEU A 1 108 ? 4.123 -9.349 -3.926 1.00 97.44 108 LEU A CA 1
ATOM 868 C C . LEU A 1 108 ? 4.321 -8.971 -5.398 1.00 97.44 108 LEU A C 1
ATOM 870 O O . LEU A 1 108 ? 3.619 -8.092 -5.897 1.00 97.44 108 LEU A O 1
ATOM 874 N N . ARG A 1 109 ? 5.228 -9.666 -6.095 1.00 98.00 109 ARG A N 1
ATOM 875 C CA . ARG A 1 109 ? 5.504 -9.454 -7.522 1.00 98.00 109 ARG A CA 1
ATOM 876 C C . ARG A 1 109 ? 4.225 -9.549 -8.360 1.00 98.00 109 ARG A C 1
ATOM 878 O O . ARG A 1 109 ? 3.908 -8.629 -9.110 1.00 98.00 109 ARG A O 1
ATOM 885 N N . ASP A 1 110 ? 3.457 -10.621 -8.175 1.00 97.06 110 ASP A N 1
ATOM 886 C CA . ASP A 1 110 ? 2.201 -10.857 -8.889 1.00 97.06 110 ASP A CA 1
ATOM 887 C C . ASP A 1 110 ? 1.156 -9.785 -8.568 1.00 97.06 110 ASP A C 1
ATOM 889 O O . ASP A 1 110 ? 0.414 -9.344 -9.448 1.00 97.06 110 ASP A O 1
ATOM 893 N N . CYS A 1 111 ? 1.090 -9.340 -7.311 1.00 97.44 111 CYS A N 1
ATOM 894 C CA . CYS A 1 111 ? 0.217 -8.245 -6.918 1.00 97.44 111 CYS A CA 1
ATOM 895 C C . CYS A 1 111 ? 0.582 -6.933 -7.619 1.00 97.44 111 CYS A C 1
ATOM 897 O O . CYS A 1 111 ? -0.317 -6.279 -8.138 1.00 97.44 111 CYS A O 1
ATOM 899 N N . ILE A 1 112 ? 1.865 -6.570 -7.678 1.00 98.19 112 ILE A N 1
ATOM 900 C CA . ILE A 1 112 ? 2.329 -5.346 -8.351 1.00 98.19 112 ILE A CA 1
ATOM 901 C C . ILE A 1 112 ? 2.017 -5.398 -9.849 1.00 98.19 112 ILE A C 1
ATOM 903 O O . ILE A 1 112 ? 1.445 -4.449 -10.382 1.00 98.19 112 ILE A O 1
ATOM 907 N N . ILE A 1 113 ? 2.291 -6.525 -10.515 1.00 98.25 113 ILE A N 1
ATOM 908 C CA . ILE A 1 113 ? 1.943 -6.718 -11.933 1.00 98.25 113 ILE A CA 1
ATOM 909 C C . ILE A 1 113 ? 0.439 -6.510 -12.152 1.00 98.25 113 ILE A C 1
ATOM 911 O O . ILE A 1 113 ? 0.029 -5.824 -13.088 1.00 98.25 113 ILE A O 1
ATOM 915 N N . LYS A 1 114 ? -0.400 -7.076 -11.276 1.00 97.62 114 LYS A N 1
ATOM 916 C CA . LYS A 1 114 ? -1.858 -6.919 -11.360 1.00 97.62 114 LYS A CA 1
ATOM 917 C C . LYS A 1 114 ? -2.307 -5.483 -11.087 1.00 97.62 114 LYS A C 1
ATOM 919 O O . LYS A 1 114 ? -3.227 -5.033 -11.758 1.00 97.62 114 LYS A O 1
ATOM 924 N N . ILE A 1 115 ? -1.675 -4.765 -10.159 1.00 97.69 115 ILE A N 1
ATOM 925 C CA . ILE A 1 115 ? -1.959 -3.340 -9.922 1.00 97.69 115 ILE A CA 1
ATOM 926 C C . ILE A 1 115 ? -1.655 -2.538 -11.189 1.00 97.69 115 ILE A C 1
ATOM 928 O O . ILE A 1 115 ? -2.531 -1.849 -11.701 1.00 97.69 115 ILE A O 1
ATOM 932 N N . TYR A 1 116 ? -0.465 -2.704 -11.764 1.00 97.88 116 TYR A N 1
ATOM 933 C CA . TYR A 1 116 ? -0.090 -2.003 -12.992 1.00 97.88 116 TYR A CA 1
ATOM 934 C C . TYR A 1 116 ? -1.035 -2.306 -14.152 1.00 97.88 116 TYR A C 1
ATOM 936 O O . TYR A 1 116 ? -1.482 -1.390 -14.842 1.00 97.88 116 TYR A O 1
ATOM 944 N N . ARG A 1 117 ? -1.401 -3.577 -14.330 1.00 97.81 117 ARG A N 1
ATOM 945 C CA . ARG A 1 117 ? -2.315 -3.991 -15.392 1.00 97.81 117 ARG A CA 1
ATOM 946 C C . ARG A 1 117 ? -3.728 -3.454 -15.206 1.00 97.81 117 ARG A C 1
ATOM 948 O O . ARG A 1 117 ? -4.294 -2.924 -16.153 1.00 97.81 117 ARG A O 1
ATOM 955 N N . TYR A 1 118 ? -4.314 -3.642 -14.028 1.00 96.88 118 TYR A N 1
ATOM 956 C CA . TYR A 1 118 ? -5.746 -3.416 -13.831 1.00 96.88 118 TYR A CA 1
ATOM 957 C C . TYR A 1 118 ? -6.079 -2.016 -13.318 1.00 96.88 118 TYR A C 1
ATOM 959 O O . TYR A 1 118 ? -7.130 -1.498 -13.670 1.00 96.88 118 TYR A O 1
ATOM 967 N N . CYS A 1 119 ? -5.196 -1.393 -12.537 1.00 95.56 119 CYS A N 1
ATOM 968 C CA . CYS A 1 119 ? -5.422 -0.054 -11.987 1.00 95.56 119 CYS A CA 1
ATOM 969 C C . CYS A 1 119 ? -4.814 1.032 -12.884 1.00 95.56 119 CYS A C 1
ATOM 971 O O . CYS A 1 119 ? -5.377 2.114 -13.013 1.00 95.56 119 CYS A O 1
ATOM 973 N N . TYR A 1 120 ? -3.683 0.744 -13.540 1.00 95.56 120 TYR A N 1
ATOM 974 C CA . TYR A 1 120 ? -2.965 1.732 -14.359 1.00 95.56 120 TYR A CA 1
ATOM 975 C C . TYR A 1 120 ? -2.977 1.443 -15.861 1.00 95.56 120 TYR A C 1
ATOM 977 O O . TYR A 1 120 ? -2.376 2.199 -16.626 1.00 95.56 120 TYR A O 1
ATOM 985 N N . SER A 1 121 ? -3.646 0.368 -16.296 1.00 95.81 121 SER A N 1
ATOM 986 C CA . SER A 1 121 ? -3.713 -0.053 -17.705 1.00 95.81 121 SER A CA 1
ATOM 987 C C . SER A 1 121 ? -2.338 -0.190 -18.375 1.00 95.81 121 SER A C 1
ATOM 989 O O . SER A 1 121 ? -2.173 0.114 -19.555 1.00 95.81 121 SER A O 1
ATOM 991 N N . ARG A 1 122 ? -1.325 -0.629 -17.619 1.00 96.12 122 ARG A N 1
ATOM 992 C CA . ARG A 1 122 ? 0.043 -0.845 -18.110 1.00 96.12 122 ARG A CA 1
ATOM 993 C C . ARG A 1 122 ? 0.276 -2.306 -18.477 1.00 96.12 122 ARG A C 1
ATOM 995 O O . ARG A 1 122 ? -0.224 -3.214 -17.813 1.00 96.12 122 ARG A O 1
ATOM 1002 N N . SER A 1 123 ? 1.027 -2.541 -19.549 1.00 95.31 123 SER A N 1
ATOM 1003 C CA . SER A 1 123 ? 1.404 -3.894 -19.962 1.00 95.31 123 SER A CA 1
ATOM 1004 C C . SER A 1 123 ? 2.509 -4.459 -19.063 1.00 95.31 123 SER A C 1
ATOM 1006 O O . SER A 1 123 ? 3.118 -3.745 -18.266 1.00 95.31 123 SER A O 1
ATOM 1008 N N . SER A 1 124 ? 2.791 -5.756 -19.205 1.00 93.62 124 SER A N 1
ATOM 1009 C CA . 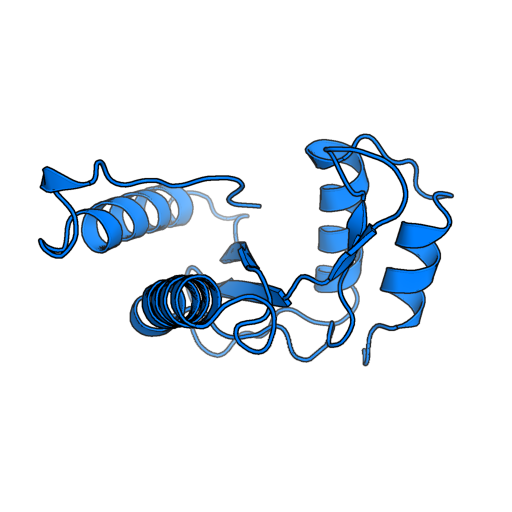SER A 1 124 ? 3.931 -6.394 -18.537 1.00 93.62 124 SER A CA 1
ATOM 1010 C C . SER A 1 124 ? 5.271 -5.789 -18.944 1.00 93.62 124 SER A C 1
ATOM 1012 O O . SER A 1 124 ? 6.205 -5.844 -18.156 1.00 93.62 124 SER A O 1
ATOM 1014 N N . ASP A 1 125 ? 5.362 -5.200 -20.135 1.00 94.88 125 ASP A N 1
ATOM 1015 C CA . ASP A 1 125 ? 6.608 -4.664 -20.695 1.00 94.88 125 ASP A CA 1
ATOM 1016 C C . ASP A 1 125 ? 6.813 -3.177 -20.363 1.00 94.88 125 ASP A C 1
ATOM 1018 O O . ASP A 1 125 ? 7.759 -2.555 -20.843 1.00 94.88 125 ASP A O 1
ATOM 1022 N N . ASP A 1 126 ? 5.933 -2.591 -19.540 1.00 97.31 126 ASP A N 1
ATOM 1023 C CA . ASP A 1 126 ? 6.046 -1.202 -19.104 1.00 97.31 126 ASP A CA 1
ATOM 1024 C C . ASP A 1 126 ? 7.392 -0.965 -18.375 1.00 97.31 126 ASP A C 1
ATOM 1026 O O . ASP A 1 126 ? 7.697 -1.657 -17.395 1.00 97.31 126 ASP A O 1
ATOM 1030 N N . PRO A 1 127 ? 8.219 0.006 -18.817 1.00 97.56 127 PRO A N 1
ATOM 1031 C CA . PRO A 1 127 ? 9.544 0.229 -18.237 1.00 97.56 127 PRO A CA 1
ATOM 1032 C C . PRO A 1 127 ? 9.520 0.592 -16.748 1.00 97.56 127 PRO A C 1
ATOM 1034 O O . PRO A 1 127 ? 10.431 0.214 -16.002 1.00 97.56 127 PRO A O 1
ATOM 1037 N N . LEU A 1 128 ? 8.482 1.304 -16.295 1.00 97.94 128 LEU A N 1
ATOM 1038 C CA . LEU A 1 128 ? 8.332 1.654 -14.887 1.00 97.94 128 LEU A CA 1
ATOM 1039 C C . LEU A 1 128 ? 7.979 0.406 -14.073 1.00 97.94 128 LEU A C 1
ATOM 1041 O O . LEU A 1 128 ? 8.571 0.202 -13.014 1.00 97.94 128 LEU A O 1
ATOM 1045 N N . LEU A 1 129 ? 7.082 -0.453 -14.573 1.00 98.25 129 LEU A N 1
ATOM 1046 C CA . LEU A 1 129 ? 6.798 -1.745 -13.938 1.00 98.25 129 LEU A CA 1
ATOM 1047 C C . LEU A 1 129 ? 8.079 -2.571 -13.796 1.00 98.25 129 LEU A C 1
ATOM 1049 O O . LEU A 1 129 ? 8.391 -3.031 -12.702 1.00 98.25 129 LEU A O 1
ATOM 1053 N N . GLN A 1 130 ? 8.846 -2.728 -14.876 1.00 98.19 130 GLN A N 1
ATOM 1054 C CA . GLN A 1 130 ? 10.096 -3.495 -14.855 1.00 98.19 130 GLN A CA 1
ATOM 1055 C C . GLN A 1 130 ? 11.102 -2.936 -13.844 1.00 98.19 130 GLN A C 1
ATOM 1057 O O . GLN A 1 130 ? 11.737 -3.701 -13.117 1.00 98.19 130 GLN A O 1
ATOM 1062 N N . THR A 1 131 ? 11.195 -1.609 -13.739 1.00 98.00 131 THR A N 1
ATOM 1063 C CA . THR A 1 131 ? 12.027 -0.937 -12.731 1.00 98.00 131 THR A CA 1
ATOM 1064 C C . THR A 1 131 ? 11.552 -1.260 -11.314 1.00 98.00 131 THR A C 1
ATOM 1066 O O . THR A 1 131 ? 12.342 -1.726 -10.497 1.00 98.00 131 THR A O 1
ATOM 1069 N N . VAL A 1 132 ? 10.254 -1.114 -11.033 1.00 98.06 132 VAL A N 1
ATOM 1070 C CA . VAL A 1 132 ? 9.678 -1.429 -9.715 1.00 98.06 132 VAL A CA 1
ATOM 1071 C C . VAL A 1 132 ? 9.887 -2.896 -9.338 1.00 98.06 132 VAL A C 1
ATOM 1073 O O . VAL A 1 132 ? 10.206 -3.186 -8.189 1.00 98.06 132 VAL A O 1
ATOM 1076 N N 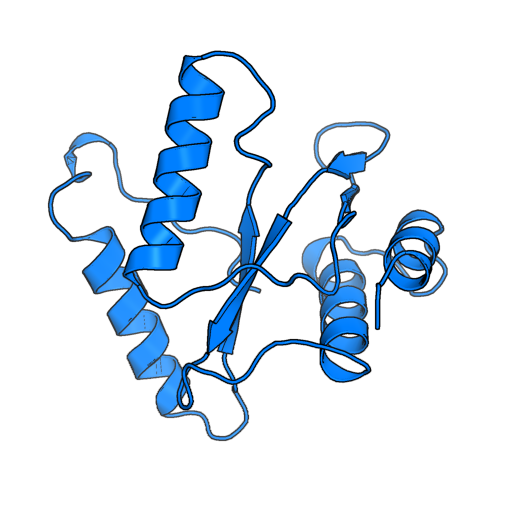. LEU A 1 133 ? 9.740 -3.825 -10.287 1.00 97.94 133 LEU A N 1
ATOM 1077 C CA . LEU A 1 133 ? 9.953 -5.253 -10.038 1.00 97.94 133 LEU A CA 1
ATOM 1078 C C . LEU A 1 133 ? 11.426 -5.609 -9.803 1.00 97.94 133 LEU A C 1
ATOM 1080 O O . LEU A 1 133 ? 11.698 -6.584 -9.106 1.00 97.94 133 LEU A O 1
ATOM 1084 N N . LYS A 1 134 ? 12.362 -4.864 -10.401 1.00 97.44 134 LYS A N 1
ATOM 1085 C CA . LYS A 1 134 ? 13.807 -5.037 -10.197 1.00 97.44 134 LYS A CA 1
ATOM 1086 C C . LYS A 1 134 ? 14.268 -4.476 -8.850 1.00 97.44 134 LYS A C 1
ATOM 1088 O O . LYS A 1 134 ? 15.191 -5.023 -8.258 1.00 97.44 134 LYS A O 1
ATOM 1093 N N . ASP A 1 135 ? 13.614 -3.421 -8.375 1.00 97.06 135 ASP A N 1
ATOM 1094 C CA . ASP A 1 135 ? 13.919 -2.747 -7.108 1.00 97.06 135 ASP A CA 1
ATOM 1095 C C . ASP A 1 135 ? 13.321 -3.447 -5.874 1.00 97.06 135 ASP A C 1
ATOM 1097 O O . ASP A 1 135 ? 13.482 -2.964 -4.746 1.00 97.06 135 ASP A O 1
ATOM 1101 N N . LEU A 1 136 ? 12.624 -4.573 -6.059 1.00 97.25 136 LEU A N 1
ATOM 1102 C CA . LEU A 1 136 ? 12.165 -5.385 -4.939 1.00 97.25 136 LEU A CA 1
ATOM 1103 C C . LEU A 1 136 ? 13.368 -5.965 -4.182 1.00 97.25 136 LEU A C 1
ATOM 1105 O O . LEU A 1 136 ? 14.311 -6.490 -4.769 1.00 97.25 136 LEU A O 1
ATOM 1109 N N . ALA A 1 137 ? 13.325 -5.878 -2.854 1.00 95.06 137 ALA A N 1
ATOM 1110 C CA . ALA A 1 137 ? 14.356 -6.426 -1.967 1.00 95.06 137 ALA A CA 1
ATOM 1111 C C . ALA A 1 137 ? 14.142 -7.924 -1.652 1.00 95.06 137 ALA A C 1
ATOM 1113 O O . ALA A 1 137 ? 14.785 -8.477 -0.759 1.00 95.06 137 ALA A O 1
ATOM 1114 N N . CYS A 1 138 ? 13.203 -8.548 -2.366 1.00 91.56 138 CYS A N 1
ATOM 1115 C CA . CYS A 1 138 ? 12.850 -9.959 -2.393 1.00 91.56 138 CYS A CA 1
ATOM 1116 C C . CYS A 1 138 ? 12.163 -10.261 -3.748 1.00 91.56 138 CYS A C 1
ATOM 1118 O O . CYS A 1 138 ? 11.799 -11.431 -3.970 1.00 91.56 138 CYS A O 1
#

Secondary structure (DSSP, 8-state):
--------GGGTTSSHHHHHHHHHHHHHHTSTT--EEEEEE--TTSS-HHHHHHHHHHHHHHHHTT-EE-TT-TT-EEE-TTSSSEEE-EEEEEESS-TT----HHHHHHHHHHHHHHHS---TT-HHHHHHHHS---

Foldseek 3Di:
DCEDDDDDPVCPPVCVSVVVVVVVLVVCVVPPPDFWDKDKAADLVDDDPVSSVVSVVVVVVVVVSLKDWQVQQVFDWAADPPDHDIGTITIIIHTSPDSPDHQDDPRVLVVLQCCCCPVVVDHPPPPSNVVSSVSGPD